Protein AF-A0A3C1SF37-F1 (afdb_monomer_lite)

Structure (mmCIF, N/CA/C/O backbone):
data_AF-A0A3C1SF37-F1
#
_entry.id   AF-A0A3C1SF37-F1
#
loop_
_atom_site.group_PDB
_atom_site.id
_atom_site.type_symbol
_atom_site.label_atom_id
_atom_site.label_alt_id
_atom_site.label_comp_id
_atom_site.label_asym_id
_atom_site.label_entity_id
_atom_site.label_seq_id
_atom_site.pdbx_PDB_ins_code
_atom_site.Cartn_x
_atom_site.Cartn_y
_atom_site.Cartn_z
_atom_site.occupancy
_atom_site.B_iso_or_equiv
_atom_site.auth_seq_id
_atom_site.auth_comp_id
_atom_site.auth_asym_id
_atom_site.auth_atom_id
_atom_site.pdbx_PDB_model_num
ATOM 1 N N . MET A 1 1 ? -14.867 -10.712 10.680 1.00 54.56 1 MET A N 1
ATOM 2 C CA . MET A 1 1 ? -15.724 -9.498 10.622 1.00 54.56 1 MET A CA 1
ATOM 3 C C . MET A 1 1 ? -15.487 -8.655 11.878 1.00 54.56 1 MET A C 1
ATOM 5 O O . MET A 1 1 ? -15.814 -9.100 12.972 1.00 54.56 1 MET A O 1
ATOM 9 N N . LEU A 1 2 ? -14.832 -7.495 11.745 1.00 59.06 2 LEU A N 1
ATOM 10 C CA . LEU A 1 2 ? -14.536 -6.588 12.865 1.00 59.06 2 LEU A CA 1
ATOM 11 C C . LEU A 1 2 ? -15.842 -5.991 13.420 1.00 59.06 2 LEU A C 1
ATOM 13 O O . LEU A 1 2 ? -16.531 -5.268 12.704 1.00 59.06 2 LEU A O 1
ATOM 17 N N . ASN A 1 3 ? -16.171 -6.272 14.683 1.00 64.25 3 ASN A N 1
ATOM 18 C CA . ASN A 1 3 ? -17.266 -5.605 15.387 1.00 64.25 3 ASN A CA 1
ATOM 19 C C . ASN A 1 3 ? -16.724 -4.282 15.947 1.00 64.25 3 ASN A C 1
ATOM 21 O O . ASN A 1 3 ? -16.107 -4.261 17.007 1.00 64.25 3 ASN A O 1
ATOM 25 N N . ILE A 1 4 ? -16.811 -3.211 15.156 1.00 67.38 4 ILE A N 1
ATOM 26 C CA . ILE A 1 4 ? -16.242 -1.906 15.511 1.00 67.38 4 ILE A CA 1
ATOM 27 C C . ILE A 1 4 ? -17.330 -1.086 16.190 1.00 67.38 4 ILE A C 1
ATOM 29 O O . ILE A 1 4 ? -18.258 -0.613 15.533 1.00 67.38 4 ILE A O 1
ATOM 33 N N . SER A 1 5 ? -17.191 -0.856 17.493 1.00 76.25 5 SER A N 1
ATOM 34 C CA . SER A 1 5 ? -17.974 0.180 18.158 1.00 76.25 5 SER A CA 1
ATOM 35 C C . SER A 1 5 ? -17.576 1.551 17.586 1.00 76.25 5 SER A C 1
ATOM 37 O O . SER A 1 5 ? -16.390 1.886 17.518 1.00 76.25 5 SER A O 1
ATOM 39 N N . PHE A 1 6 ? -18.541 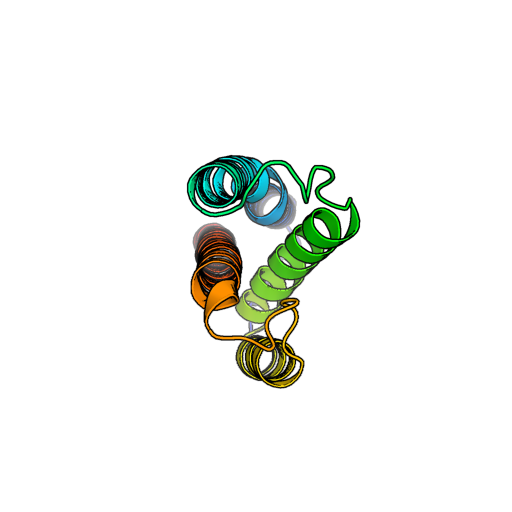2.362 17.135 1.00 79.75 6 PHE A N 1
ATOM 40 C CA . PHE A 1 6 ? -18.294 3.710 16.587 1.00 79.75 6 PHE A CA 1
ATOM 41 C C . PHE A 1 6 ? -17.962 4.717 17.698 1.00 79.75 6 PHE A C 1
ATOM 43 O O . PHE A 1 6 ? -18.650 5.709 17.921 1.00 79.75 6 PHE A O 1
ATOM 50 N N . THR A 1 7 ? -16.893 4.439 18.435 1.00 91.00 7 THR A N 1
ATOM 51 C CA . THR A 1 7 ? -16.360 5.313 19.472 1.00 91.00 7 THR A CA 1
ATOM 52 C C . THR A 1 7 ? -15.365 6.298 18.862 1.00 91.00 7 THR A C 1
ATOM 54 O O . THR A 1 7 ? -14.647 5.972 17.912 1.00 91.00 7 THR A O 1
ATOM 57 N N . ALA A 1 8 ? -15.265 7.500 19.439 1.00 90.56 8 ALA A N 1
ATOM 58 C CA . ALA A 1 8 ? -14.267 8.496 19.029 1.00 90.56 8 ALA A CA 1
ATOM 59 C C . ALA A 1 8 ? -12.833 7.932 19.070 1.00 90.56 8 ALA A C 1
ATOM 61 O O . ALA A 1 8 ? -11.997 8.279 18.235 1.00 90.56 8 ALA A O 1
ATOM 62 N N . TRP A 1 9 ? -12.571 7.004 19.997 1.00 91.69 9 TRP A N 1
ATOM 63 C CA . TRP A 1 9 ? -11.320 6.257 20.081 1.00 91.69 9 TRP A CA 1
ATOM 64 C C . TRP A 1 9 ? -11.057 5.424 18.821 1.00 91.69 9 TRP A C 1
ATOM 66 O O . TRP A 1 9 ? -10.035 5.614 18.165 1.00 91.69 9 TRP A O 1
ATOM 76 N N . ASN A 1 10 ? -11.992 4.547 18.445 1.00 92.44 10 ASN A N 1
ATOM 77 C CA . ASN A 1 10 ? -11.834 3.672 17.282 1.00 92.44 10 ASN A CA 1
ATOM 78 C C . ASN A 1 10 ? -11.686 4.477 15.985 1.00 92.44 10 ASN A C 1
ATOM 80 O O . ASN A 1 10 ? -10.820 4.169 15.168 1.00 92.44 10 ASN A O 1
ATOM 84 N N . ILE A 1 11 ? -12.461 5.555 15.830 1.00 93.19 11 ILE A N 1
ATOM 85 C CA . ILE A 1 11 ? -12.338 6.473 14.688 1.00 93.19 11 ILE A CA 1
ATOM 86 C C . ILE A 1 11 ? -10.931 7.086 14.637 1.00 93.19 11 ILE A C 1
ATOM 88 O O . ILE A 1 11 ? -10.296 7.086 13.582 1.00 93.19 11 ILE A O 1
ATOM 92 N N . SER A 1 12 ? -10.410 7.551 15.776 1.00 94.50 12 SER A N 1
ATOM 93 C CA . SER A 1 12 ? -9.067 8.141 15.854 1.00 94.50 12 SER A CA 1
ATOM 94 C C . SER A 1 12 ? -7.977 7.137 15.470 1.00 94.50 12 SER A C 1
ATOM 96 O O . SER A 1 12 ? -7.082 7.468 14.694 1.00 94.50 12 SER A O 1
ATOM 98 N N . ILE A 1 13 ? -8.072 5.890 15.945 1.00 95.69 13 ILE A N 1
ATOM 99 C CA . ILE A 1 13 ? -7.128 4.816 15.602 1.00 95.69 13 ILE A CA 1
ATOM 100 C C . ILE A 1 13 ? -7.151 4.502 14.104 1.00 95.69 13 ILE A C 1
ATOM 102 O O . ILE A 1 13 ? -6.089 4.349 13.499 1.00 95.69 13 ILE A O 1
ATOM 106 N N . ILE A 1 14 ? -8.336 4.447 13.491 1.00 94.56 14 ILE A N 1
ATOM 107 C CA . ILE A 1 14 ? -8.476 4.217 12.048 1.00 94.56 14 ILE A CA 1
ATOM 108 C C . ILE A 1 14 ? -7.797 5.348 11.267 1.00 94.56 14 ILE A C 1
ATOM 110 O O . ILE A 1 14 ? -6.980 5.073 10.389 1.00 94.56 14 ILE A O 1
ATOM 114 N N . ILE A 1 15 ? -8.072 6.610 11.615 1.00 95.81 15 ILE A N 1
ATOM 115 C CA . ILE A 1 15 ? -7.465 7.777 10.955 1.00 95.81 15 ILE A CA 1
ATOM 116 C C . ILE A 1 15 ? -5.937 7.734 11.073 1.00 95.81 15 ILE A C 1
ATOM 118 O O . ILE A 1 15 ? -5.238 7.874 10.068 1.00 95.81 15 ILE A O 1
ATOM 122 N N . ILE A 1 16 ? -5.410 7.488 12.276 1.00 96.44 16 ILE A N 1
ATOM 123 C CA . ILE A 1 16 ? -3.964 7.398 12.521 1.00 96.44 16 ILE A CA 1
ATOM 124 C C . ILE A 1 16 ? -3.351 6.247 11.717 1.00 96.44 16 ILE A C 1
ATOM 126 O O . ILE A 1 16 ? -2.312 6.421 11.082 1.00 96.44 16 ILE A O 1
ATOM 130 N N . GLY A 1 17 ? -3.994 5.082 11.690 1.00 95.75 17 GLY A N 1
ATOM 131 C CA . GLY A 1 17 ? -3.503 3.934 10.937 1.00 95.75 17 GLY A CA 1
ATOM 132 C C . GLY A 1 17 ? -3.468 4.178 9.426 1.00 95.75 17 GLY A C 1
ATOM 133 O O . GLY A 1 17 ? -2.470 3.857 8.780 1.00 95.75 17 GLY A O 1
ATOM 134 N N . TYR A 1 18 ? -4.493 4.816 8.854 1.00 96.69 18 TYR A N 1
ATOM 135 C CA . TYR A 1 18 ? -4.469 5.214 7.442 1.00 96.69 18 TYR A CA 1
ATOM 136 C C . TYR A 1 18 ? -3.421 6.296 7.161 1.00 96.69 18 TYR A C 1
ATOM 138 O O . TYR A 1 18 ? -2.748 6.237 6.129 1.00 96.69 18 TYR A O 1
ATOM 146 N N . PHE A 1 19 ? -3.214 7.238 8.085 1.00 96.44 19 PHE A N 1
ATOM 147 C CA . PHE A 1 19 ? -2.137 8.220 7.976 1.00 96.44 19 PHE A CA 1
ATOM 148 C C . PHE A 1 19 ? -0.756 7.545 7.950 1.00 96.44 19 PHE A C 1
ATOM 150 O O . PHE A 1 19 ? 0.063 7.857 7.083 1.00 96.44 19 PHE A O 1
ATOM 157 N N . ILE A 1 20 ? -0.514 6.566 8.829 1.00 94.00 20 ILE A N 1
ATOM 158 C CA . ILE A 1 20 ? 0.712 5.752 8.823 1.00 94.00 20 ILE A CA 1
ATOM 159 C C . ILE A 1 20 ? 0.849 5.018 7.482 1.00 94.00 20 ILE A C 1
ATOM 161 O O . ILE A 1 20 ? 1.886 5.104 6.821 1.00 94.00 20 ILE A O 1
ATOM 165 N N . SER A 1 21 ? -0.215 4.348 7.040 1.00 95.88 21 SER A N 1
ATOM 166 C CA . SER A 1 21 ? -0.212 3.572 5.802 1.00 95.88 21 SER A CA 1
ATOM 167 C C . SER A 1 21 ? 0.131 4.409 4.568 1.00 95.88 21 SER A C 1
ATOM 169 O O . SER A 1 21 ? 0.932 3.984 3.737 1.00 95.88 21 SER A O 1
ATOM 171 N N . ILE A 1 22 ? -0.425 5.614 4.446 1.00 95.00 22 ILE A N 1
ATOM 172 C CA . ILE A 1 22 ? -0.252 6.445 3.251 1.00 95.00 22 ILE A CA 1
ATOM 173 C C . ILE A 1 22 ? 1.009 7.301 3.367 1.00 95.00 22 ILE A C 1
ATOM 175 O O . ILE A 1 22 ? 1.903 7.200 2.520 1.00 95.00 22 ILE A O 1
ATOM 179 N N . VAL A 1 23 ? 1.078 8.136 4.407 1.00 94.50 23 VAL A N 1
ATOM 180 C CA . VAL A 1 23 ? 2.059 9.220 4.531 1.00 94.50 23 VAL A CA 1
ATOM 181 C C . VAL A 1 23 ? 3.393 8.678 5.015 1.00 94.50 23 VAL A C 1
ATOM 183 O O . VAL A 1 23 ? 4.396 8.826 4.317 1.00 94.50 23 VAL A O 1
ATOM 186 N N . VAL A 1 24 ? 3.418 7.987 6.159 1.00 93.00 24 VAL A N 1
ATOM 187 C CA . VAL A 1 24 ? 4.671 7.452 6.724 1.00 93.00 24 VAL A CA 1
ATOM 188 C C . VAL A 1 24 ? 5.306 6.463 5.750 1.00 93.00 24 VAL A C 1
ATOM 190 O O . VAL A 1 24 ? 6.492 6.576 5.435 1.00 93.00 24 VAL A O 1
ATOM 193 N N . SER A 1 25 ? 4.511 5.570 5.159 1.00 93.56 25 SER A N 1
ATOM 194 C CA . SER A 1 25 ? 5.023 4.659 4.134 1.00 93.56 25 SER A CA 1
ATOM 195 C C . SER A 1 25 ? 5.564 5.377 2.899 1.00 93.56 25 SER A C 1
ATOM 197 O O . SER A 1 25 ? 6.511 4.889 2.289 1.00 93.56 25 SER A O 1
ATOM 199 N N . HIS A 1 26 ? 5.008 6.529 2.502 1.00 93.00 26 HIS A N 1
ATOM 200 C CA . HIS A 1 26 ? 5.547 7.295 1.375 1.00 93.00 26 HIS A CA 1
ATOM 201 C C . HIS A 1 26 ? 6.966 7.769 1.668 1.00 93.00 26 HIS A C 1
ATOM 203 O O . HIS A 1 26 ? 7.860 7.544 0.852 1.00 93.00 26 HIS A O 1
ATOM 209 N N . PHE A 1 27 ? 7.182 8.341 2.852 1.00 93.69 27 PHE A N 1
ATOM 210 C CA . PHE A 1 27 ? 8.496 8.809 3.281 1.00 93.69 27 PHE A CA 1
ATOM 211 C C . PHE A 1 27 ? 9.521 7.684 3.454 1.00 93.69 27 PHE A C 1
ATOM 213 O O . PHE A 1 27 ? 10.712 7.943 3.323 1.00 93.69 27 PHE A O 1
ATOM 220 N N . ILE A 1 28 ? 9.089 6.441 3.684 1.00 94.19 28 ILE A N 1
ATOM 221 C CA . ILE A 1 28 ? 9.982 5.273 3.741 1.00 94.19 28 ILE A CA 1
ATOM 222 C C . ILE A 1 28 ? 10.284 4.735 2.334 1.00 94.19 28 ILE A C 1
ATOM 224 O O . ILE A 1 28 ? 11.441 4.520 1.977 1.00 94.19 28 ILE A O 1
ATOM 228 N N . VAL A 1 29 ? 9.255 4.526 1.509 1.00 93.50 29 VAL A N 1
ATOM 229 C CA . VAL A 1 29 ? 9.394 3.874 0.196 1.00 93.50 29 VAL A CA 1
ATOM 230 C C . VAL A 1 29 ? 10.069 4.789 -0.825 1.00 93.50 29 VAL A C 1
ATOM 232 O O . VAL A 1 29 ? 10.957 4.341 -1.551 1.00 93.50 29 VAL A O 1
ATOM 235 N N . ALA A 1 30 ? 9.686 6.068 -0.880 1.00 90.19 30 ALA A N 1
ATOM 236 C CA . ALA A 1 30 ? 10.195 7.019 -1.866 1.00 90.19 30 ALA A CA 1
ATOM 237 C C . ALA A 1 30 ? 11.733 7.141 -1.880 1.00 90.19 30 ALA A C 1
ATOM 239 O O . ALA A 1 30 ? 12.315 7.011 -2.960 1.00 90.19 30 ALA A O 1
ATOM 240 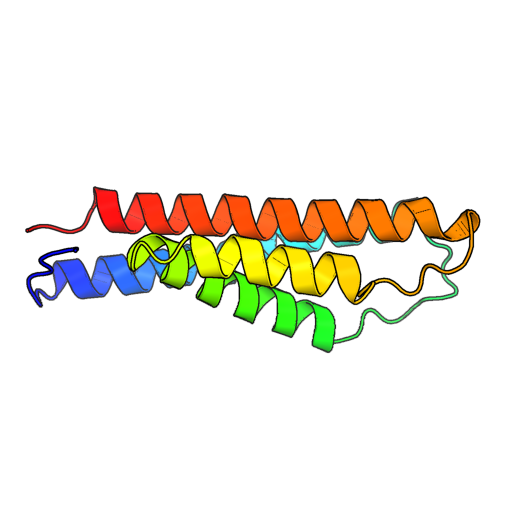N N . PRO A 1 31 ? 12.441 7.337 -0.746 1.00 91.81 31 PRO A N 1
ATOM 241 C CA . PRO A 1 31 ? 13.898 7.440 -0.765 1.00 91.81 31 PRO A CA 1
ATOM 242 C C . PRO A 1 31 ? 14.578 6.124 -1.150 1.00 91.81 31 PRO A C 1
ATOM 244 O O . PRO A 1 31 ? 15.601 6.163 -1.832 1.00 91.81 31 PRO A O 1
ATOM 247 N N . ILE A 1 32 ? 14.025 4.970 -0.760 1.00 92.88 32 ILE A N 1
ATOM 248 C CA . ILE A 1 32 ? 14.576 3.656 -1.123 1.00 92.88 32 ILE A CA 1
ATOM 249 C C . ILE A 1 32 ? 14.485 3.464 -2.635 1.00 92.88 32 ILE A C 1
ATOM 251 O O . ILE A 1 32 ? 15.501 3.239 -3.293 1.00 92.88 32 ILE A O 1
ATOM 255 N N . VAL A 1 33 ? 13.288 3.632 -3.199 1.00 89.50 33 VAL A N 1
ATOM 256 C CA . VAL A 1 33 ? 13.056 3.496 -4.640 1.00 89.50 33 VAL A CA 1
ATOM 257 C C . VAL A 1 33 ? 13.906 4.508 -5.407 1.00 89.50 33 VAL A C 1
ATOM 259 O O . VAL A 1 33 ? 14.619 4.121 -6.326 1.00 89.50 33 VAL A O 1
ATOM 262 N N . ARG A 1 34 ? 13.942 5.780 -4.990 1.00 87.94 34 ARG A N 1
ATOM 263 C CA . ARG A 1 34 ? 14.752 6.821 -5.645 1.00 87.94 34 ARG A CA 1
ATOM 264 C C . ARG A 1 34 ? 16.249 6.499 -5.644 1.00 87.94 34 ARG A C 1
ATOM 266 O O . ARG A 1 34 ? 16.915 6.721 -6.654 1.00 87.94 34 ARG A O 1
ATOM 273 N N . ARG A 1 35 ? 16.787 5.966 -4.540 1.00 90.12 35 ARG A N 1
ATOM 274 C CA . ARG A 1 35 ? 18.193 5.528 -4.463 1.00 90.12 35 ARG A CA 1
ATOM 275 C C . ARG A 1 35 ? 18.477 4.373 -5.417 1.00 90.12 35 ARG A C 1
ATOM 277 O O . ARG A 1 35 ? 19.513 4.388 -6.074 1.00 90.12 35 ARG A O 1
ATOM 284 N N . LEU A 1 36 ? 17.569 3.401 -5.508 1.00 88.38 36 LEU A N 1
ATOM 285 C CA . LEU A 1 36 ? 17.719 2.280 -6.433 1.00 88.38 36 LEU A CA 1
ATOM 286 C C . LEU A 1 36 ? 17.639 2.744 -7.892 1.00 88.38 36 LEU A C 1
ATOM 288 O O . LEU A 1 36 ? 18.491 2.363 -8.688 1.00 88.38 36 LEU A O 1
ATOM 292 N N . TRP A 1 37 ? 16.697 3.631 -8.223 1.00 85.12 37 TRP A N 1
ATOM 293 C CA . TRP A 1 37 ? 16.609 4.229 -9.557 1.00 85.12 37 TRP A CA 1
ATOM 294 C C . TRP A 1 37 ? 17.916 4.929 -9.939 1.00 85.12 37 TRP A C 1
ATOM 296 O O . TRP A 1 37 ? 18.493 4.611 -10.970 1.00 85.12 37 TRP A O 1
ATOM 306 N N . LYS A 1 38 ? 18.446 5.800 -9.067 1.00 85.12 38 LYS A N 1
ATOM 307 C CA . LYS A 1 38 ? 19.708 6.517 -9.324 1.00 85.12 38 LYS A CA 1
ATOM 308 C C . LYS A 1 38 ? 20.909 5.582 -9.520 1.00 85.12 38 LYS A C 1
ATOM 310 O O . LYS A 1 38 ? 21.852 5.938 -10.213 1.00 85.12 38 LYS A O 1
ATOM 315 N N . ARG A 1 39 ? 20.912 4.413 -8.871 1.00 85.88 39 ARG A N 1
ATOM 316 C CA . ARG A 1 39 ? 22.041 3.473 -8.918 1.00 85.88 39 ARG A CA 1
ATOM 317 C C . ARG A 1 39 ? 22.056 2.612 -10.178 1.00 85.88 39 ARG A C 1
ATOM 319 O O . ARG A 1 39 ? 23.134 2.243 -10.628 1.00 85.88 39 ARG A O 1
ATOM 326 N N . TYR A 1 40 ? 20.884 2.254 -10.694 1.00 79.81 40 TYR A N 1
ATOM 327 C CA . TYR A 1 40 ? 20.758 1.237 -11.740 1.00 79.81 40 TYR A CA 1
ATOM 328 C C . TYR A 1 40 ? 20.262 1.780 -13.083 1.00 79.81 40 TYR A C 1
ATOM 330 O O . TYR A 1 40 ? 20.199 1.019 -14.043 1.00 79.81 40 TYR A O 1
ATOM 338 N N . ILE A 1 41 ? 19.897 3.062 -13.168 1.00 74.56 41 ILE A N 1
ATOM 339 C CA . ILE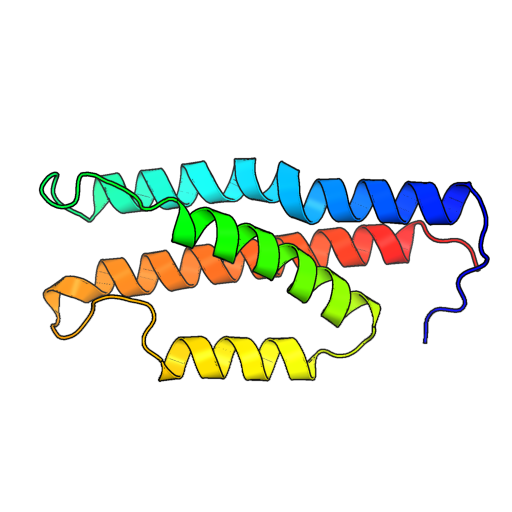 A 1 41 ? 19.301 3.665 -14.365 1.00 74.56 41 ILE A CA 1
ATOM 340 C C . ILE A 1 41 ? 20.055 4.954 -14.694 1.00 74.56 41 ILE A C 1
ATOM 342 O O . ILE A 1 41 ? 20.272 5.794 -13.821 1.00 74.56 41 ILE A O 1
ATOM 346 N N . SER A 1 42 ? 20.474 5.080 -15.955 1.0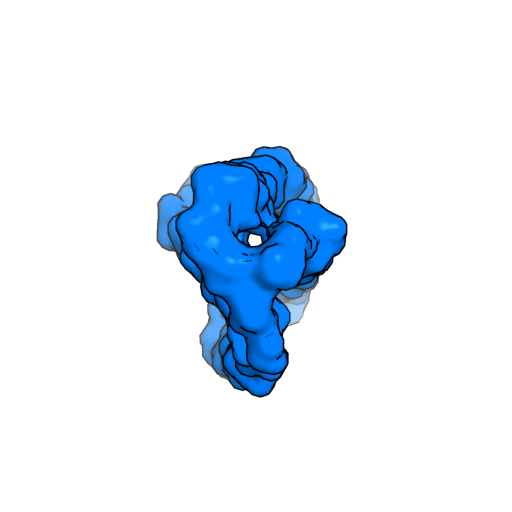0 63.12 42 SER A N 1
ATOM 347 C CA . SER A 1 42 ? 21.203 6.241 -16.482 1.00 63.12 42 SER A CA 1
ATOM 348 C C . SER A 1 42 ? 20.337 7.511 -16.481 1.00 63.12 42 SER A C 1
ATOM 350 O O . SER A 1 42 ? 19.111 7.431 -16.582 1.00 63.12 42 SER A O 1
ATOM 352 N N . GLU A 1 43 ? 20.969 8.689 -16.410 1.00 57.84 43 GLU A N 1
ATOM 353 C CA . GLU A 1 43 ? 20.331 10.020 -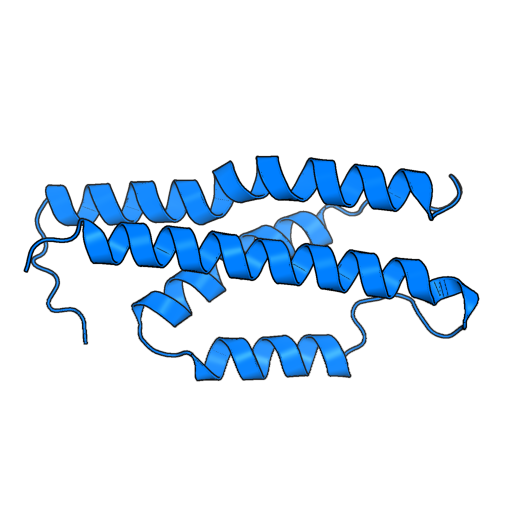16.301 1.00 57.84 43 GLU A CA 1
ATOM 354 C C . GLU A 1 43 ? 19.338 10.361 -17.429 1.00 57.84 43 GLU A C 1
ATOM 356 O O . GLU A 1 43 ? 18.599 11.338 -17.332 1.00 57.84 43 GLU A O 1
ATOM 361 N N . THR A 1 44 ? 19.267 9.552 -18.487 1.00 53.59 44 THR A N 1
ATOM 362 C CA . THR A 1 44 ? 18.396 9.758 -19.651 1.00 53.59 44 THR A CA 1
ATOM 363 C C . THR A 1 44 ? 16.897 9.630 -19.337 1.00 53.59 44 THR A C 1
ATOM 365 O O . THR A 1 44 ? 16.080 10.151 -20.090 1.00 53.59 44 THR A O 1
ATOM 368 N N . ILE A 1 45 ? 16.513 9.003 -18.216 1.00 57.47 45 ILE A N 1
ATOM 369 C CA . ILE A 1 45 ? 15.116 8.913 -17.741 1.00 57.47 45 ILE A CA 1
ATOM 370 C C . ILE A 1 45 ? 14.920 9.913 -16.585 1.00 57.47 45 ILE A C 1
ATOM 372 O O . ILE A 1 45 ? 14.744 9.541 -15.426 1.00 57.47 45 ILE A O 1
ATOM 376 N N . SER A 1 46 ? 15.043 11.212 -16.873 1.00 48.28 46 SER A N 1
ATOM 377 C CA . SER A 1 46 ? 15.207 12.268 -15.856 1.00 48.28 46 SER A CA 1
ATOM 378 C C . SER A 1 46 ? 13.921 12.784 -15.197 1.00 48.28 46 SER A C 1
ATOM 380 O O . SER A 1 46 ? 13.989 13.672 -14.347 1.00 48.28 46 SER A O 1
ATOM 382 N N . GLN A 1 47 ? 12.746 12.230 -15.502 1.00 53.97 47 GLN A N 1
ATOM 383 C CA . GLN A 1 47 ? 11.506 12.624 -14.830 1.00 53.97 47 GLN A CA 1
ATOM 384 C C . GLN A 1 47 ? 10.765 11.399 -14.311 1.00 53.97 47 GLN A C 1
ATOM 386 O O . GLN A 1 47 ? 10.206 10.624 -15.082 1.00 53.97 47 GLN A O 1
ATOM 391 N N . GLN A 1 48 ? 10.747 11.228 -12.985 1.00 57.81 48 GLN A N 1
ATOM 392 C CA . GLN A 1 48 ? 9.794 10.312 -12.368 1.00 57.81 48 GLN A CA 1
ATOM 393 C C . GLN A 1 48 ? 8.395 10.921 -12.517 1.00 57.81 48 GLN A C 1
ATOM 395 O O . GLN A 1 48 ? 8.163 12.013 -11.990 1.00 57.81 48 GLN A O 1
ATOM 400 N N . PRO A 1 49 ? 7.465 10.265 -13.230 1.00 64.19 49 PRO A N 1
ATOM 401 C CA . PRO A 1 49 ? 6.129 10.805 -13.385 1.00 64.19 49 PRO A CA 1
ATOM 402 C C . PRO A 1 49 ? 5.414 10.865 -12.027 1.00 64.19 49 PRO A C 1
ATOM 404 O O . PRO A 1 49 ? 5.656 10.052 -11.133 1.00 64.19 49 PRO A O 1
ATOM 407 N N . ILE A 1 50 ? 4.490 11.815 -11.880 1.00 72.75 50 ILE A N 1
ATOM 408 C CA . ILE A 1 50 ? 3.632 11.952 -10.688 1.00 72.75 50 ILE A CA 1
ATOM 409 C C . ILE A 1 50 ? 2.706 10.728 -10.537 1.00 72.75 50 ILE A C 1
ATOM 411 O O . ILE A 1 50 ? 2.374 10.326 -9.421 1.00 72.75 50 ILE A O 1
ATOM 415 N N . LEU A 1 51 ? 2.336 10.087 -11.655 1.00 80.00 51 LEU A N 1
ATOM 416 C CA . LEU A 1 51 ? 1.436 8.927 -11.689 1.00 80.00 51 LEU A CA 1
ATOM 417 C C . LEU A 1 51 ? 1.903 7.758 -10.799 1.00 80.00 51 LEU A C 1
ATOM 419 O O . LEU A 1 51 ? 1.123 7.351 -9.941 1.00 80.00 51 LEU A O 1
ATOM 423 N N . PRO A 1 52 ? 3.141 7.229 -10.925 1.00 80.38 52 PRO A N 1
ATOM 424 C CA . PRO A 1 52 ? 3.650 6.180 -10.038 1.00 80.38 52 PRO A CA 1
ATOM 425 C C . PRO A 1 52 ? 3.532 6.490 -8.542 1.00 80.38 52 PRO A C 1
ATOM 427 O O . PRO A 1 52 ? 3.256 5.591 -7.747 1.00 80.38 52 PRO A O 1
ATOM 430 N N . ALA A 1 53 ? 3.716 7.752 -8.142 1.00 82.19 53 ALA A N 1
ATOM 431 C CA . ALA A 1 53 ? 3.593 8.150 -6.743 1.00 82.19 53 ALA A CA 1
ATOM 432 C C . ALA A 1 53 ? 2.132 8.106 -6.263 1.00 82.19 53 ALA A C 1
ATOM 434 O O . ALA A 1 53 ? 1.871 7.592 -5.174 1.00 82.19 53 ALA A O 1
ATOM 435 N N . LEU A 1 54 ? 1.190 8.589 -7.083 1.00 87.94 54 LEU A N 1
ATOM 436 C CA . LEU A 1 54 ? -0.250 8.528 -6.797 1.00 87.94 54 LEU A CA 1
ATOM 437 C C . LEU A 1 54 ? -0.759 7.085 -6.750 1.00 87.94 54 LEU A C 1
ATOM 439 O O . LEU A 1 54 ? -1.447 6.703 -5.805 1.00 87.94 54 LEU A O 1
ATOM 443 N N . VAL A 1 55 ? -0.360 6.270 -7.727 1.00 89.69 55 VAL A N 1
ATOM 444 C CA . VAL A 1 55 ? -0.646 4.831 -7.776 1.00 89.69 55 VAL A CA 1
ATOM 445 C C . VAL A 1 55 ? -0.148 4.147 -6.500 1.00 89.69 55 VAL A C 1
ATOM 447 O O . VAL A 1 55 ? -0.914 3.459 -5.832 1.00 89.69 55 VAL A O 1
ATOM 450 N N . GLY A 1 56 ? 1.087 4.428 -6.076 1.00 90.62 56 GLY A N 1
ATOM 451 C CA . GLY A 1 56 ? 1.632 3.907 -4.822 1.00 90.62 56 GLY A CA 1
ATOM 452 C C . GLY A 1 56 ? 0.860 4.343 -3.567 1.00 90.62 56 GLY A C 1
ATOM 453 O O . GLY A 1 56 ? 0.772 3.570 -2.616 1.00 90.62 56 GLY A O 1
ATOM 454 N N . MET A 1 57 ? 0.281 5.549 -3.531 1.00 92.69 57 MET A N 1
ATOM 455 C CA . MET A 1 57 ? -0.576 5.981 -2.414 1.00 92.69 57 MET A CA 1
ATOM 456 C C . MET A 1 57 ? -1.918 5.240 -2.404 1.00 92.69 57 MET A C 1
ATOM 458 O O . MET A 1 57 ? -2.323 4.735 -1.355 1.00 92.69 57 MET A O 1
ATOM 462 N N . LEU A 1 58 ? -2.576 5.135 -3.564 1.00 94.31 58 LEU A N 1
ATOM 463 C CA . LEU A 1 58 ? -3.839 4.406 -3.717 1.00 94.31 58 LEU A CA 1
ATOM 464 C C . LEU A 1 58 ? -3.685 2.938 -3.326 1.00 94.31 58 LEU A C 1
ATOM 466 O O . LEU A 1 58 ? -4.524 2.384 -2.625 1.00 94.31 58 LEU A O 1
ATOM 470 N N . GLU A 1 59 ? -2.583 2.315 -3.719 1.00 94.88 59 GLU A N 1
ATOM 471 C CA . GLU A 1 59 ? -2.303 0.926 -3.378 1.00 94.88 59 GLU A CA 1
ATOM 472 C C . GLU A 1 59 ? -2.190 0.700 -1.886 1.00 94.88 59 GLU A C 1
ATOM 474 O O . GLU A 1 59 ? -2.736 -0.272 -1.381 1.00 94.88 59 GLU A O 1
ATOM 479 N N . ARG A 1 60 ? -1.525 1.598 -1.160 1.00 96.06 60 ARG A N 1
ATOM 480 C CA . ARG A 1 60 ? -1.402 1.449 0.291 1.00 96.06 60 ARG A CA 1
ATOM 481 C C . ARG A 1 60 ? -2.752 1.563 0.981 1.00 96.06 60 ARG A C 1
ATOM 483 O O . ARG A 1 60 ? -3.071 0.755 1.856 1.00 96.06 60 ARG A O 1
ATOM 490 N N . PHE A 1 61 ? -3.582 2.501 0.527 1.00 96.88 61 PHE A N 1
ATOM 491 C CA . PHE A 1 61 ? -4.969 2.601 0.970 1.00 96.88 61 PHE A CA 1
ATOM 492 C C . PHE A 1 61 ? -5.745 1.303 0.692 1.00 96.88 61 PHE A C 1
ATOM 494 O O . PHE A 1 61 ? -6.381 0.758 1.598 1.00 96.88 61 PHE A O 1
ATOM 501 N N . LEU A 1 62 ? -5.648 0.766 -0.527 1.00 96.75 62 LEU A N 1
ATOM 502 C CA . LEU A 1 62 ? -6.341 -0.455 -0.940 1.00 96.75 62 LEU A CA 1
ATOM 503 C C . LEU A 1 62 ? -5.844 -1.693 -0.186 1.00 96.75 62 LEU A C 1
ATOM 505 O O . LEU A 1 62 ? -6.659 -2.467 0.300 1.00 96.75 62 LEU A O 1
ATOM 509 N N . TYR A 1 63 ? -4.533 -1.868 -0.017 1.00 97.31 63 TYR A N 1
ATOM 510 C CA . TYR A 1 63 ? -3.950 -2.988 0.727 1.00 97.31 63 TYR A CA 1
ATOM 511 C C . TYR A 1 63 ? -4.342 -2.966 2.201 1.00 97.31 63 TYR A C 1
ATOM 513 O O . TYR A 1 63 ? -4.689 -4.005 2.759 1.00 97.31 63 TYR A O 1
ATOM 521 N N . THR A 1 64 ? -4.327 -1.784 2.822 1.00 97.00 64 THR A N 1
ATOM 522 C CA . THR A 1 64 ? -4.765 -1.619 4.216 1.00 97.00 64 THR A CA 1
ATOM 523 C C . THR A 1 64 ? -6.236 -1.996 4.346 1.00 97.00 64 THR A C 1
ATOM 525 O O . THR A 1 64 ? -6.592 -2.808 5.196 1.00 97.00 64 THR A O 1
ATOM 528 N N . SER A 1 65 ? -7.080 -1.472 3.453 1.00 95.94 65 SER A N 1
ATOM 529 C CA . SER A 1 65 ? -8.523 -1.732 3.452 1.00 95.94 65 SER A CA 1
ATOM 530 C C . SER A 1 65 ? -8.835 -3.209 3.211 1.00 95.94 65 SER A C 1
ATOM 532 O O . SER A 1 65 ? -9.571 -3.810 3.986 1.00 95.94 65 SER A O 1
ATOM 534 N N . ALA A 1 66 ? -8.214 -3.824 2.203 1.00 96.31 66 ALA A N 1
ATOM 535 C CA . ALA A 1 66 ? -8.372 -5.243 1.895 1.00 96.31 66 ALA A CA 1
ATOM 536 C C . ALA A 1 66 ? -7.975 -6.131 3.084 1.00 96.31 66 ALA A C 1
ATOM 538 O O . ALA A 1 66 ? -8.663 -7.097 3.404 1.00 96.31 66 ALA A O 1
ATOM 539 N N . PHE A 1 67 ? -6.901 -5.785 3.800 1.00 95.50 67 PHE A N 1
ATOM 540 C CA . PHE A 1 67 ? -6.491 -6.533 4.986 1.00 95.50 67 PHE A CA 1
ATOM 541 C C . PHE A 1 67 ? -7.466 -6.370 6.164 1.00 95.50 67 PHE A C 1
ATOM 543 O O . PHE A 1 67 ? -7.741 -7.334 6.890 1.00 95.50 67 PHE A O 1
ATOM 550 N N . LEU A 1 68 ? -7.986 -5.157 6.379 1.00 94.00 68 LEU A N 1
ATOM 551 C CA . LEU A 1 68 ? -8.965 -4.880 7.432 1.00 94.00 68 LEU A CA 1
ATOM 552 C C . LEU A 1 68 ? -10.295 -5.590 7.175 1.00 94.00 68 LEU A C 1
ATOM 554 O O . LEU A 1 68 ? -10.834 -6.190 8.103 1.00 94.00 68 LEU A O 1
ATOM 558 N N . LEU A 1 69 ? -10.760 -5.587 5.925 1.00 94.06 69 LEU A N 1
ATOM 559 C CA . LEU A 1 69 ? -12.000 -6.229 5.481 1.00 94.06 69 LEU A CA 1
ATOM 560 C C . LEU A 1 69 ? -11.885 -7.752 5.316 1.00 94.06 69 LEU A C 1
ATOM 562 O O . LEU A 1 69 ? -12.867 -8.393 4.977 1.00 94.06 69 LEU A O 1
ATOM 566 N N . GLU A 1 70 ? -10.708 -8.334 5.571 1.00 93.12 70 GLU A N 1
ATOM 567 C CA . GLU A 1 70 ? -10.412 -9.764 5.369 1.00 93.12 70 GLU A CA 1
ATOM 568 C C . GLU A 1 70 ? -10.472 -10.223 3.892 1.00 93.12 70 GLU A C 1
ATOM 570 O O . GLU A 1 70 ? -10.297 -11.403 3.597 1.00 93.12 70 GLU A O 1
ATOM 575 N N . GLU A 1 71 ? -10.550 -9.280 2.950 1.00 94.88 71 GLU A N 1
ATOM 576 C CA . GLU A 1 71 ? -10.566 -9.483 1.495 1.00 94.88 71 GLU A CA 1
ATOM 577 C C . GLU A 1 71 ? -9.152 -9.656 0.914 1.00 94.88 71 GLU A C 1
ATOM 579 O O . GLU A 1 71 ? -8.693 -8.924 0.035 1.00 94.88 71 GLU A O 1
ATOM 584 N N . LYS A 1 72 ? -8.407 -10.645 1.419 1.00 93.06 72 LYS A N 1
ATOM 585 C CA . LYS A 1 72 ? -7.017 -10.906 0.984 1.00 93.06 72 LYS A CA 1
ATOM 586 C C . LYS A 1 72 ? -6.921 -11.329 -0.488 1.00 93.06 72 LYS A C 1
ATOM 588 O O . LYS A 1 72 ? -5.884 -11.114 -1.113 1.00 93.06 72 LYS A O 1
ATOM 593 N N . SER A 1 73 ? -8.000 -11.885 -1.039 1.00 95.12 73 SER A N 1
ATOM 594 C CA . SER A 1 73 ? -8.149 -12.240 -2.456 1.00 95.12 73 SER A CA 1
ATOM 595 C C . SER A 1 73 ? -7.878 -11.045 -3.376 1.00 95.12 73 SER A C 1
ATOM 597 O O . SER A 1 73 ? -7.189 -11.195 -4.385 1.00 95.12 73 SER A O 1
ATOM 599 N N . PHE A 1 74 ? -8.324 -9.844 -2.986 1.00 94.88 74 PHE A N 1
ATOM 600 C CA . PHE A 1 74 ? -8.071 -8.609 -3.724 1.00 94.88 74 PHE A CA 1
ATOM 601 C C . PHE A 1 74 ? -6.570 -8.352 -3.907 1.00 94.88 74 PHE A C 1
ATOM 603 O O . PHE A 1 74 ? -6.130 -8.034 -5.008 1.00 94.88 74 PHE A O 1
ATOM 610 N N . ILE A 1 75 ? -5.769 -8.534 -2.851 1.00 94.69 75 ILE A N 1
ATOM 611 C CA . ILE A 1 75 ? -4.316 -8.308 -2.895 1.00 94.69 75 ILE A CA 1
ATOM 612 C C . ILE A 1 75 ? -3.670 -9.263 -3.903 1.00 94.69 75 ILE A C 1
ATOM 614 O O . ILE A 1 75 ? -2.870 -8.834 -4.734 1.00 94.69 75 ILE A O 1
ATOM 618 N N . SER A 1 76 ? -4.043 -10.545 -3.865 1.00 93.81 76 SER A N 1
ATOM 619 C CA . SER A 1 76 ? -3.530 -11.560 -4.790 1.00 93.81 76 SER A CA 1
ATOM 620 C C . SER A 1 76 ? -3.881 -11.245 -6.244 1.00 93.81 76 SER A C 1
ATOM 622 O O . SER A 1 76 ? -2.999 -11.263 -7.101 1.00 93.81 76 SER A O 1
ATOM 624 N N . VAL A 1 77 ? -5.145 -10.907 -6.521 1.00 95.44 77 VAL A N 1
ATOM 625 C CA . VAL A 1 77 ? -5.612 -10.557 -7.872 1.00 95.44 77 VAL A CA 1
ATOM 626 C C . VAL A 1 77 ? -4.924 -9.290 -8.372 1.00 95.44 77 VAL A C 1
ATOM 628 O O . VAL A 1 77 ? -4.442 -9.253 -9.501 1.00 95.44 77 VAL A O 1
ATOM 631 N N . TRP A 1 78 ? -4.808 -8.265 -7.529 1.00 94.00 78 TRP A N 1
ATOM 632 C CA . TRP A 1 78 ? -4.167 -7.007 -7.897 1.00 94.00 78 TRP A CA 1
ATOM 633 C C . TRP A 1 78 ? -2.683 -7.179 -8.237 1.00 94.00 78 TRP A C 1
ATOM 635 O O . TRP A 1 78 ? -2.202 -6.647 -9.239 1.00 94.00 78 TRP A O 1
ATOM 645 N N . LEU A 1 79 ? -1.952 -7.968 -7.443 1.00 92.00 79 LEU A N 1
ATOM 646 C CA . LEU A 1 79 ? -0.557 -8.301 -7.734 1.00 92.00 79 LEU A CA 1
ATOM 647 C C . LEU A 1 79 ? -0.424 -9.121 -9.022 1.00 92.00 79 LEU A C 1
ATOM 649 O O . LEU A 1 79 ? 0.485 -8.858 -9.808 1.00 92.00 79 LEU A O 1
ATOM 653 N N . ALA A 1 80 ? -1.338 -10.065 -9.270 1.00 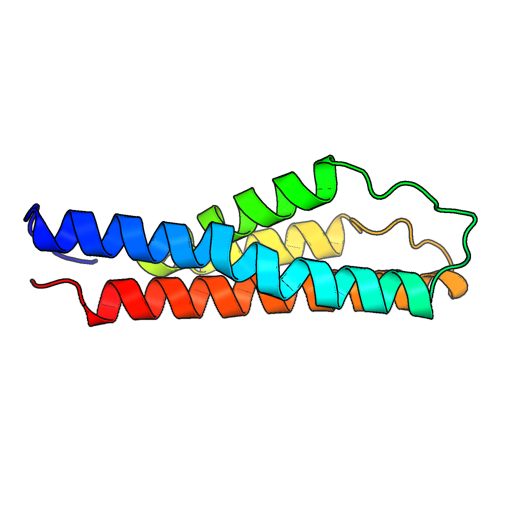91.56 80 ALA A N 1
ATOM 654 C CA . ALA A 1 80 ? -1.358 -10.841 -10.507 1.00 91.56 80 ALA A CA 1
ATOM 655 C C . ALA A 1 80 ? -1.602 -9.951 -11.736 1.00 91.56 80 ALA A C 1
ATOM 657 O O . ALA A 1 80 ? -0.885 -10.078 -12.725 1.00 91.56 80 ALA A O 1
ATOM 658 N N . ILE A 1 81 ? -2.542 -9.001 -11.658 1.00 91.31 81 ILE A N 1
ATOM 659 C CA . ILE A 1 81 ? -2.810 -8.029 -12.731 1.00 91.31 81 ILE A CA 1
ATOM 660 C C . ILE A 1 81 ? -1.568 -7.186 -13.020 1.00 91.31 81 ILE A C 1
ATOM 662 O O . ILE A 1 81 ? -1.203 -7.010 -14.177 1.00 91.31 81 ILE A O 1
ATOM 666 N N . LYS A 1 82 ? -0.883 -6.688 -11.989 1.00 86.25 82 LYS A N 1
ATOM 667 C CA . LYS A 1 82 ? 0.348 -5.903 -12.167 1.00 86.25 82 LYS A CA 1
ATOM 668 C C . LYS A 1 82 ? 1.487 -6.694 -12.784 1.00 86.25 82 LYS A C 1
ATOM 670 O O . LYS A 1 82 ? 2.241 -6.154 -13.592 1.00 86.25 82 LYS A O 1
ATOM 675 N N . LEU A 1 83 ? 1.623 -7.951 -12.372 1.00 85.06 83 LEU A N 1
ATOM 676 C CA . LEU A 1 83 ? 2.625 -8.857 -12.908 1.00 85.06 83 LEU A CA 1
ATOM 677 C C . LEU A 1 83 ? 2.341 -9.162 -14.386 1.00 85.06 83 LEU A C 1
ATOM 679 O O . LEU A 1 83 ? 3.233 -9.024 -15.218 1.00 85.06 83 LEU A O 1
ATOM 683 N N . ALA A 1 84 ? 1.095 -9.516 -14.714 1.00 85.75 84 ALA A N 1
ATOM 684 C CA . ALA A 1 84 ? 0.659 -9.835 -16.072 1.00 85.75 84 ALA A CA 1
ATOM 685 C C . ALA A 1 84 ? 0.684 -8.612 -16.998 1.00 85.75 84 ALA A C 1
ATOM 687 O O . ALA A 1 84 ? 1.090 -8.707 -18.152 1.00 85.75 84 ALA A O 1
ATOM 688 N N . GLY A 1 85 ? 0.283 -7.452 -16.479 1.00 78.69 85 GLY A N 1
ATOM 689 C CA . GLY A 1 85 ? 0.250 -6.193 -17.211 1.00 78.69 85 GLY A CA 1
ATOM 690 C C . GLY A 1 85 ? 1.622 -5.567 -17.434 1.00 78.69 85 GLY A C 1
ATOM 691 O O . GLY A 1 85 ? 1.670 -4.520 -18.070 1.00 78.69 85 GLY A O 1
ATOM 692 N N . GLN A 1 86 ? 2.699 -6.160 -16.895 1.00 72.25 86 GLN A N 1
ATOM 693 C CA . GLN A 1 86 ? 4.071 -5.659 -16.995 1.00 72.25 86 GLN A CA 1
ATOM 694 C C . GLN A 1 86 ? 4.114 -4.140 -16.821 1.00 72.25 86 GLN A C 1
ATOM 696 O O . GLN A 1 86 ? 4.493 -3.408 -17.728 1.00 72.25 86 GLN A O 1
ATOM 701 N N . TRP A 1 87 ? 3.710 -3.631 -15.652 1.00 68.94 87 TRP A N 1
ATOM 702 C CA . TRP A 1 87 ? 3.727 -2.184 -15.363 1.00 68.94 87 TRP A CA 1
ATOM 703 C C . TRP A 1 87 ? 5.154 -1.586 -15.297 1.00 68.94 87 TRP A C 1
ATOM 705 O O . TRP A 1 87 ? 5.377 -0.514 -14.733 1.00 68.94 87 TRP A O 1
ATOM 715 N N . THR A 1 88 ? 6.132 -2.278 -15.879 1.00 61.97 88 THR A N 1
ATOM 716 C CA . THR A 1 88 ? 7.495 -1.840 -16.132 1.00 61.97 88 THR A CA 1
ATOM 717 C C . THR A 1 88 ? 7.710 -1.740 -17.648 1.00 61.97 88 THR A C 1
ATOM 719 O O . THR A 1 88 ? 7.167 -2.546 -18.396 1.00 61.97 88 THR A O 1
ATOM 722 N N . PRO A 1 89 ? 8.544 -0.814 -18.147 1.00 56.72 89 PRO A N 1
ATOM 723 C CA . PRO A 1 89 ? 8.835 -0.699 -19.585 1.00 56.72 89 PRO A CA 1
ATOM 724 C C . PRO A 1 89 ? 9.530 -1.926 -20.220 1.00 56.72 89 PRO A C 1
ATOM 726 O O . PRO A 1 89 ? 9.896 -1.882 -21.390 1.00 56.72 89 PRO A O 1
ATOM 729 N N . SER A 1 90 ? 9.752 -2.995 -19.450 1.00 57.00 90 SER A N 1
ATOM 730 C CA . SER A 1 90 ? 10.774 -4.014 -19.669 1.00 57.00 90 SER A CA 1
ATOM 731 C C . SER A 1 90 ? 10.424 -4.987 -20.791 1.00 57.00 90 SER A C 1
ATOM 733 O O . SER A 1 90 ? 9.692 -5.949 -20.561 1.00 57.00 90 SER A O 1
ATOM 735 N N . LYS A 1 91 ? 11.013 -4.801 -21.977 1.00 60.94 91 LYS A N 1
ATOM 736 C CA . LYS A 1 91 ? 10.944 -5.777 -23.087 1.00 60.94 91 LYS A CA 1
ATOM 737 C C . LYS A 1 91 ? 12.282 -6.466 -23.379 1.00 60.94 91 LYS A C 1
ATOM 739 O O . LYS A 1 91 ? 12.300 -7.433 -24.136 1.00 60.94 91 LYS A O 1
ATOM 744 N N . THR A 1 92 ? 13.382 -6.012 -22.775 1.00 64.25 92 THR A N 1
ATOM 745 C CA . THR A 1 92 ? 14.743 -6.525 -23.018 1.00 64.25 92 THR A CA 1
ATOM 746 C C . THR A 1 92 ? 15.489 -6.842 -21.717 1.00 64.25 92 THR A C 1
ATOM 748 O O . THR A 1 92 ? 15.175 -6.306 -20.657 1.00 64.25 92 THR A O 1
ATOM 751 N N . ASP A 1 93 ? 16.514 -7.703 -21.773 1.00 62.62 93 ASP A N 1
ATOM 752 C CA . ASP A 1 93 ? 17.305 -8.119 -20.593 1.00 62.62 93 ASP A CA 1
ATOM 753 C C . ASP A 1 93 ? 18.005 -6.955 -19.861 1.00 62.62 93 ASP A C 1
ATOM 755 O O . ASP A 1 93 ? 18.314 -7.058 -18.672 1.00 62.62 93 ASP A O 1
ATOM 759 N N . THR A 1 94 ? 18.199 -5.821 -20.538 1.00 66.19 94 THR A N 1
ATOM 760 C CA . THR A 1 94 ? 18.712 -4.566 -19.965 1.00 66.19 94 THR A CA 1
ATOM 761 C C . THR A 1 94 ? 17.775 -3.934 -18.931 1.00 66.19 94 THR A C 1
ATOM 763 O O . THR A 1 94 ? 18.228 -3.142 -18.109 1.00 66.19 94 THR A O 1
ATOM 766 N N . ASP A 1 95 ? 16.496 -4.318 -18.916 1.00 72.62 95 ASP A N 1
ATOM 767 C CA . ASP A 1 95 ? 15.457 -3.722 -18.071 1.00 72.62 95 ASP A CA 1
ATOM 768 C C . ASP A 1 95 ? 15.181 -4.533 -16.789 1.00 72.62 95 ASP A C 1
ATOM 770 O O . ASP A 1 95 ? 14.359 -4.144 -15.954 1.00 72.62 95 ASP A O 1
ATOM 774 N N . ARG A 1 96 ? 15.912 -5.634 -16.559 1.00 78.25 96 ARG A N 1
ATOM 775 C CA . ARG A 1 96 ? 15.809 -6.441 -15.326 1.00 78.25 96 ARG A CA 1
ATOM 776 C C . ARG A 1 96 ? 15.925 -5.617 -14.033 1.00 78.25 96 ARG A C 1
ATOM 778 O O . ARG A 1 96 ? 15.138 -5.863 -13.114 1.00 78.25 96 ARG A O 1
ATOM 785 N N . PRO A 1 97 ? 16.829 -4.621 -13.912 1.00 82.25 97 PRO A N 1
ATOM 786 C CA . PRO A 1 97 ? 16.882 -3.785 -12.716 1.00 82.25 97 PRO A CA 1
ATOM 787 C C . PRO A 1 97 ? 15.585 -3.001 -12.478 1.00 82.25 97 PRO A C 1
ATOM 789 O O . PRO A 1 97 ? 15.157 -2.885 -11.331 1.00 82.25 97 PRO A O 1
ATOM 792 N N . LEU A 1 98 ? 14.909 -2.528 -13.535 1.00 80.25 98 LEU A N 1
ATOM 793 C CA . LEU A 1 98 ? 13.621 -1.827 -13.425 1.00 80.25 98 LEU A CA 1
ATOM 794 C C . LEU A 1 98 ? 12.554 -2.733 -12.815 1.00 80.25 98 LEU A C 1
ATOM 796 O O . LEU A 1 98 ? 11.814 -2.316 -11.922 1.00 80.25 98 LEU A O 1
ATOM 800 N N . TYR A 1 99 ? 12.513 -3.987 -13.263 1.00 82.00 99 TYR A N 1
ATOM 801 C CA . TYR A 1 99 ? 11.605 -4.994 -12.730 1.00 82.00 99 TYR A CA 1
ATOM 802 C C . TYR A 1 99 ? 11.837 -5.254 -11.237 1.00 82.00 99 TYR A C 1
ATOM 804 O O . TYR A 1 99 ? 10.892 -5.217 -10.446 1.00 82.00 99 TYR A O 1
ATOM 812 N N . HIS A 1 100 ? 13.092 -5.426 -10.815 1.00 86.50 100 HIS A N 1
ATOM 813 C CA . HIS A 1 100 ? 13.408 -5.611 -9.398 1.00 86.50 100 HIS A CA 1
ATOM 814 C C . HIS A 1 100 ? 13.045 -4.389 -8.550 1.00 86.50 100 HIS A C 1
ATOM 816 O O . HIS A 1 100 ? 12.491 -4.545 -7.463 1.00 86.50 100 HIS A O 1
ATOM 822 N N . ILE A 1 101 ? 13.293 -3.174 -9.044 1.00 87.44 101 ILE A N 1
ATOM 823 C CA . ILE A 1 101 ? 12.925 -1.948 -8.328 1.00 87.44 101 ILE A CA 1
ATOM 824 C C . ILE A 1 101 ? 11.403 -1.835 -8.180 1.00 87.44 101 ILE A C 1
ATOM 826 O O . ILE A 1 101 ? 10.917 -1.483 -7.101 1.00 87.44 101 ILE A O 1
ATOM 830 N N . PHE A 1 102 ? 10.648 -2.175 -9.228 1.00 86.31 102 PHE A N 1
ATOM 831 C CA . PHE A 1 102 ? 9.188 -2.224 -9.181 1.00 86.31 102 PHE A CA 1
ATOM 832 C C . PHE A 1 102 ? 8.686 -3.237 -8.144 1.00 86.31 102 PHE A C 1
ATOM 834 O O . PHE A 1 102 ? 7.835 -2.895 -7.319 1.00 86.31 102 PHE A O 1
ATOM 841 N N . LEU A 1 103 ? 9.236 -4.455 -8.130 1.00 89.12 103 LEU A N 1
ATOM 842 C CA . LEU A 1 103 ? 8.884 -5.474 -7.138 1.00 89.12 103 LEU A CA 1
ATOM 843 C C . LEU A 1 103 ? 9.195 -5.023 -5.707 1.00 89.12 103 LEU A C 1
ATOM 845 O O . LEU A 1 103 ? 8.350 -5.176 -4.828 1.00 89.12 103 LEU A O 1
ATOM 849 N N . ILE A 1 104 ? 10.364 -4.420 -5.475 1.00 92.06 104 ILE A N 1
ATOM 850 C CA . ILE A 1 104 ? 10.752 -3.892 -4.160 1.00 92.06 104 ILE A CA 1
ATOM 851 C C . ILE A 1 104 ? 9.767 -2.806 -3.707 1.00 92.06 104 ILE A C 1
ATOM 853 O O . ILE A 1 104 ? 9.281 -2.849 -2.578 1.00 92.06 104 ILE A O 1
ATOM 857 N N . GLY A 1 105 ? 9.419 -1.857 -4.582 1.00 91.19 105 GLY A N 1
ATOM 858 C CA . GLY A 1 105 ? 8.460 -0.794 -4.260 1.00 91.19 105 GLY A CA 1
ATOM 859 C C . GLY A 1 105 ? 7.066 -1.325 -3.899 1.00 91.19 105 GLY A C 1
ATOM 860 O O . GLY A 1 105 ? 6.446 -0.849 -2.941 1.00 91.19 105 GLY A O 1
ATOM 861 N N . ASN A 1 106 ? 6.601 -2.349 -4.620 1.00 92.56 106 ASN A N 1
ATOM 862 C CA . ASN A 1 106 ? 5.344 -3.041 -4.337 1.00 92.56 106 ASN A CA 1
ATOM 863 C C . ASN A 1 106 ? 5.394 -3.808 -3.012 1.00 92.56 106 ASN A C 1
ATOM 865 O O . ASN A 1 106 ? 4.501 -3.653 -2.181 1.00 92.56 106 ASN A O 1
ATOM 869 N N . GLY A 1 107 ? 6.449 -4.597 -2.794 1.00 94.44 107 GLY A N 1
ATOM 870 C CA . GLY A 1 107 ? 6.630 -5.399 -1.585 1.00 94.44 107 GLY A CA 1
ATOM 871 C C . GLY A 1 107 ? 6.728 -4.545 -0.322 1.00 94.44 107 GLY A C 1
ATOM 872 O O . GLY A 1 107 ? 6.109 -4.877 0.691 1.00 94.44 107 GLY A O 1
ATOM 873 N N . LEU A 1 108 ? 7.421 -3.403 -0.392 1.00 95.88 108 LEU A N 1
ATOM 874 C CA . LEU A 1 108 ? 7.477 -2.441 0.711 1.00 95.88 108 LEU A CA 1
ATOM 875 C C . LEU A 1 108 ? 6.112 -1.796 0.969 1.00 95.88 108 LEU A C 1
ATOM 877 O O . LEU A 1 108 ? 5.683 -1.726 2.118 1.00 95.88 108 LEU A O 1
ATOM 881 N N . SER A 1 109 ? 5.409 -1.361 -0.083 1.00 95.25 109 SER A N 1
ATOM 882 C CA . SER A 1 109 ? 4.076 -0.760 0.062 1.00 95.25 109 SER A CA 1
ATOM 883 C C . SER A 1 109 ? 3.078 -1.741 0.681 1.00 95.25 109 SER A C 1
ATOM 885 O O . SER A 1 109 ? 2.350 -1.361 1.595 1.00 95.25 109 SER A O 1
ATOM 887 N N . LEU A 1 110 ? 3.081 -3.005 0.251 1.00 96.50 110 LEU A N 1
ATOM 888 C CA . LEU A 1 110 ? 2.244 -4.054 0.832 1.00 96.50 110 LEU A CA 1
ATOM 889 C C . LEU A 1 110 ? 2.597 -4.316 2.301 1.00 96.50 110 LEU A C 1
ATOM 891 O O . LEU A 1 110 ? 1.714 -4.279 3.154 1.00 96.50 110 LEU A O 1
ATOM 895 N N . SER A 1 111 ? 3.880 -4.530 2.606 1.00 97.06 111 SER A N 1
ATOM 896 C CA . SER A 1 111 ? 4.346 -4.824 3.969 1.00 97.06 111 SER A CA 1
ATOM 897 C C . SER A 1 111 ? 3.969 -3.717 4.955 1.00 97.06 111 SER A C 1
ATOM 899 O O . SER A 1 111 ? 3.410 -3.993 6.014 1.00 97.06 111 SER A O 1
ATOM 901 N N . LEU A 1 112 ? 4.210 -2.454 4.592 1.00 97.00 112 LEU A N 1
ATOM 902 C CA . LEU A 1 112 ? 3.886 -1.310 5.447 1.00 97.00 112 LEU A CA 1
ATOM 903 C C . LEU A 1 112 ? 2.371 -1.116 5.614 1.00 97.00 112 LEU A C 1
ATOM 905 O O . LEU A 1 112 ? 1.916 -0.776 6.703 1.00 97.00 112 LEU A O 1
ATOM 909 N N . SER A 1 113 ? 1.582 -1.404 4.575 1.00 97.00 113 SER A N 1
ATOM 910 C CA . SER A 1 113 ? 0.114 -1.365 4.655 1.00 97.00 113 SER A CA 1
ATOM 911 C C . SER A 1 113 ? -0.438 -2.439 5.591 1.00 97.00 113 SER A C 1
ATOM 913 O O . SER A 1 113 ? -1.349 -2.175 6.372 1.00 97.00 113 SER A O 1
ATOM 915 N N . ILE A 1 114 ? 0.139 -3.646 5.558 1.00 96.44 114 ILE A N 1
ATOM 916 C CA . ILE A 1 114 ? -0.218 -4.728 6.483 1.00 96.44 114 ILE A CA 1
ATOM 917 C C . ILE A 1 114 ? 0.153 -4.343 7.917 1.00 96.44 114 ILE A C 1
ATOM 919 O O . ILE A 1 114 ? -0.667 -4.517 8.813 1.00 96.44 114 ILE A O 1
ATOM 923 N N . LEU A 1 115 ? 1.342 -3.775 8.149 1.00 97.25 115 LEU A N 1
ATOM 924 C CA . LEU A 1 115 ? 1.742 -3.297 9.477 1.00 97.25 115 LEU A CA 1
ATOM 925 C C . LEU A 1 115 ? 0.786 -2.222 10.015 1.00 97.25 115 LEU A C 1
ATOM 927 O O . LEU A 1 115 ? 0.381 -2.291 11.173 1.00 97.25 115 LEU A O 1
ATOM 931 N N . ALA A 1 116 ? 0.365 -1.275 9.174 1.00 96.50 116 ALA A N 1
ATOM 932 C CA . ALA A 1 116 ? -0.631 -0.274 9.546 1.00 96.50 116 ALA A CA 1
ATOM 933 C C . ALA A 1 116 ? -2.007 -0.898 9.849 1.00 96.50 116 ALA A C 1
ATOM 935 O O . ALA A 1 116 ? -2.666 -0.516 10.813 1.00 96.50 116 ALA A O 1
ATOM 936 N N . ALA A 1 117 ? -2.434 -1.901 9.078 1.00 95.69 117 ALA A N 1
ATOM 937 C CA . ALA A 1 117 ? -3.681 -2.615 9.338 1.00 95.69 117 ALA A CA 1
ATOM 938 C C . ALA A 1 117 ? -3.627 -3.437 10.640 1.00 95.69 117 ALA A C 1
ATOM 940 O O . ALA A 1 117 ? -4.607 -3.486 11.384 1.00 95.69 117 ALA A O 1
ATOM 941 N N . LEU A 1 118 ? -2.481 -4.057 10.942 1.00 95.69 118 LEU A N 1
ATOM 942 C CA . LEU A 1 118 ? -2.241 -4.752 12.208 1.00 95.69 118 LEU A CA 1
ATOM 943 C C . LEU A 1 118 ? -2.246 -3.782 13.390 1.00 95.69 118 LEU A C 1
ATOM 945 O O . LEU A 1 118 ? -2.836 -4.099 14.419 1.00 95.69 118 LEU A O 1
ATOM 949 N N . PHE A 1 119 ? -1.667 -2.590 13.227 1.00 95.94 119 PHE A N 1
ATOM 950 C CA . PHE A 1 119 ? -1.781 -1.512 14.206 1.00 95.94 119 PHE A CA 1
ATOM 951 C C . PHE A 1 119 ? -3.255 -1.172 14.469 1.00 95.94 119 PHE A C 1
ATOM 953 O O . PHE A 1 119 ? -3.701 -1.233 15.609 1.00 95.94 119 PHE A O 1
ATOM 960 N N . ILE A 1 120 ? -4.053 -0.917 13.427 1.00 95.38 120 ILE A N 1
ATOM 961 C CA . ILE A 1 120 ? -5.485 -0.616 13.588 1.00 95.38 120 ILE A CA 1
ATOM 962 C C . ILE A 1 120 ? -6.202 -1.744 14.347 1.00 95.38 120 ILE A C 1
ATOM 964 O O . ILE A 1 120 ? -6.882 -1.480 15.337 1.00 95.38 120 ILE A O 1
ATOM 968 N N . LYS A 1 121 ? -6.012 -3.006 13.937 1.00 93.06 121 LYS A N 1
ATOM 969 C CA . LYS A 1 121 ? -6.632 -4.162 14.609 1.00 93.06 121 LYS A CA 1
ATOM 970 C C . LYS A 1 121 ? -6.196 -4.312 16.070 1.00 93.06 121 LYS A C 1
ATOM 972 O O . LYS A 1 121 ? -7.009 -4.730 16.883 1.00 93.06 121 LYS A O 1
ATOM 977 N N . GLY A 1 122 ? -4.948 -3.984 16.400 1.00 93.44 122 GLY A N 1
ATOM 978 C CA . GLY A 1 122 ? -4.409 -4.117 17.755 1.00 93.44 122 GLY A CA 1
ATOM 979 C C . GLY A 1 122 ? -4.915 -3.067 18.748 1.00 93.44 122 GLY A C 1
ATOM 980 O O . GLY A 1 122 ? -4.906 -3.325 19.948 1.00 93.44 122 GLY A O 1
ATOM 981 N N . PHE A 1 123 ? -5.358 -1.900 18.268 1.00 93.25 123 PHE A N 1
ATOM 982 C CA . PHE A 1 123 ? -5.762 -0.774 19.123 1.00 93.25 123 PHE A CA 1
ATOM 983 C C . PHE A 1 123 ? -7.265 -0.446 19.082 1.00 93.25 123 PHE A C 1
ATOM 985 O O . PHE A 1 123 ? -7.735 0.343 19.912 1.00 93.25 123 PHE A O 1
ATOM 992 N N . ILE A 1 124 ? -8.025 -1.042 18.155 1.00 91.19 124 ILE A N 1
ATOM 993 C CA . ILE A 1 124 ? -9.493 -0.973 18.158 1.00 91.19 124 ILE A CA 1
ATOM 994 C C . ILE A 1 124 ? -10.044 -1.743 19.362 1.00 91.19 124 ILE A C 1
ATOM 996 O O . ILE A 1 124 ? -9.619 -2.857 19.663 1.00 91.19 124 ILE A O 1
ATOM 1000 N N . ARG A 1 125 ? -11.022 -1.139 20.039 1.00 84.06 125 ARG A N 1
ATOM 1001 C CA . ARG A 1 125 ? -11.782 -1.769 21.122 1.00 84.06 125 ARG A CA 1
ATOM 1002 C C . ARG A 1 125 ? -13.069 -2.397 20.565 1.00 84.06 125 ARG A C 1
ATOM 1004 O O . ARG A 1 125 ? -13.667 -1.773 19.681 1.00 84.06 125 ARG A O 1
ATOM 1011 N N . PRO A 1 126 ? -13.475 -3.584 21.057 1.00 76.19 126 PRO A N 1
ATOM 1012 C CA . PRO A 1 126 ? -14.748 -4.201 20.686 1.00 76.19 126 PRO A CA 1
ATOM 1013 C C . PRO A 1 126 ? -15.959 -3.346 21.094 1.00 76.19 126 PRO A C 1
ATOM 1015 O O . PRO A 1 126 ? -15.805 -2.414 21.920 1.00 76.19 126 PRO A O 1
#

Secondary structure (DSSP, 8-state):
-------HHHHHHHHHHHHIIIIIHHHHHHHHHHHHHHHHS-TTS----HHHHHHHHHHHHHHHHHHHTT-HHHHHHHHHHHHHTT-S---SGGGHHHHHHHHHHHHHHHHHHHHHHHHHHHH---

pLDDT: mean 85.85, std 12.81, range [48.28, 97.31]

Foldseek 3Di:
DDPFDPDPQLVVLLVVLLCQLQPVLLVVLVVVLVVLCVVQPDCPVVDDDVVVSVVLRVVSVVLLVCVLVVVVVVVVVVVVCCVVVVPFPDPDPSCVSVVVSVVSSNVSSNVSSNVSSVSSVVRGDD

Radius of gyration: 16.69 Å; chains: 1; bounding box: 40×25×44 Å

Sequence (126 aa):
MLNISFTAWNISIIIIGYFISIVVSHFIVAPIVRRLWKRYISETISQQPILPALVGMLERFLYTSAFLLEEKSFISVWLAIKLAGQWTPSKTDTDRPLYHIFLIGNGLSLSLSILAALFIKGFIRP